Protein AF-A0AAW4XPS4-F1 (afdb_monomer)

Organism: Rhodococcus rhodochrous (NCBI:txid1829)

Foldseek 3Di:
DVVVVVVVVVPDDDLDDDPDEEEAEEECQEPPDHVVVVVVSVVSNVVVVHHYHYHYDYPAYPVVSVVVVD

Sequence (70 aa):
PRMYDLFREMMQVPVDGYDRPLRVVQSLSDTTVPVALTWAQLFDMRTRGTQFEYQELNGISHGQTTVASM

Solvent-accessible surface area (backbone atoms only — not comparable to full-atom values): 4297 Å² total; per-residue (Å²): 110,73,66,60,53,50,53,54,56,73,68,54,78,84,44,59,93,70,94,61,77,41,80,48,74,48,25,75,50,18,84,82,59,57,53,69,58,56,53,53,50,52,49,53,13,50,78,63,68,41,56,67,47,82,45,82,43,74,90,34,46,55,76,53,40,61,62,78,66,110

Mean predicted aligned error: 4.89 Å

Secondary structure (DSSP, 8-state):
-HHHHHHHHHTPPP-S--SS-EEEEEETT-SSS-HHHHHHHHHHHHHTT--EEEEEE-S--HHHHHHHT-

Radius of gyration: 14.3 Å; Cα contacts (8 Å, |Δi|>4): 75; chains: 1; bounding box: 25×37×36 Å

Structure (mmCIF, N/CA/C/O backbone):
data_AF-A0AAW4XPS4-F1
#
_entry.id   AF-A0AAW4XPS4-F1
#
loop_
_atom_site.group_PDB
_atom_site.id
_atom_site.type_symbol
_atom_site.label_atom_id
_atom_site.label_alt_id
_atom_site.label_comp_id
_atom_site.label_asym_id
_atom_site.label_entity_id
_atom_site.label_seq_id
_atom_site.pdbx_PDB_ins_code
_atom_site.Cartn_x
_atom_site.Cartn_y
_atom_site.Cartn_z
_atom_site.occupancy
_atom_site.B_iso_or_equiv
_atom_site.auth_seq_id
_atom_site.auth_comp_id
_atom_site.auth_asym_id
_atom_site.auth_atom_id
_atom_site.pdbx_PDB_model_num
ATOM 1 N N . PRO A 1 1 ? 6.032 -23.815 19.164 1.00 62.12 1 PRO A N 1
ATOM 2 C CA . PRO A 1 1 ? 4.688 -23.191 19.248 1.00 62.12 1 PRO A CA 1
ATOM 3 C C . PRO A 1 1 ? 4.758 -21.670 19.464 1.00 62.12 1 PRO A C 1
ATOM 5 O O . PRO A 1 1 ? 4.551 -20.954 18.500 1.00 62.12 1 PRO A O 1
ATOM 8 N N . ARG A 1 2 ? 5.201 -21.167 20.631 1.00 76.38 2 ARG A N 1
ATOM 9 C CA . ARG A 1 2 ? 5.176 -19.716 20.938 1.00 76.38 2 ARG A CA 1
ATOM 10 C C . ARG A 1 2 ? 5.980 -18.807 19.995 1.00 76.38 2 ARG A C 1
ATOM 12 O O . ARG A 1 2 ? 5.526 -17.716 19.689 1.00 76.38 2 ARG A O 1
ATOM 19 N N . MET A 1 3 ? 7.149 -19.243 19.514 1.00 80.19 3 MET A N 1
ATOM 20 C CA . MET A 1 3 ? 7.946 -18.433 18.573 1.00 80.19 3 MET A CA 1
ATOM 21 C C . MET A 1 3 ? 7.289 -18.323 17.192 1.00 80.19 3 MET A C 1
ATOM 23 O O . MET A 1 3 ? 7.374 -17.280 16.563 1.00 80.19 3 MET A O 1
ATOM 27 N N . TYR A 1 4 ? 6.619 -19.380 16.725 1.00 82.31 4 TYR A N 1
ATOM 28 C CA . TYR A 1 4 ? 5.950 -19.381 15.421 1.00 82.31 4 TYR A CA 1
ATOM 29 C C . TYR A 1 4 ? 4.744 -18.434 15.412 1.00 82.31 4 TYR A C 1
ATOM 31 O O . TYR A 1 4 ? 4.562 -17.686 14.456 1.00 82.31 4 TYR A O 1
ATOM 39 N N . ASP A 1 5 ? 3.975 -18.425 16.501 1.00 85.81 5 ASP A N 1
ATOM 40 C CA . ASP A 1 5 ? 2.831 -17.527 16.667 1.00 85.81 5 ASP A CA 1
ATOM 41 C C . ASP A 1 5 ? 3.282 -16.061 16.724 1.00 85.81 5 ASP A C 1
ATOM 43 O O . ASP A 1 5 ? 2.715 -15.227 16.023 1.00 85.81 5 ASP A O 1
ATOM 47 N N . LEU A 1 6 ? 4.370 -15.769 17.449 1.00 81.44 6 LEU A N 1
ATOM 48 C CA . LEU A 1 6 ? 4.975 -14.435 17.480 1.00 81.44 6 LEU A CA 1
ATOM 49 C C . LEU A 1 6 ? 5.451 -13.987 16.091 1.00 81.44 6 LEU A C 1
ATOM 51 O O . LEU A 1 6 ? 5.160 -12.873 15.675 1.00 81.44 6 LEU A O 1
ATOM 55 N N . PHE A 1 7 ? 6.151 -14.844 15.341 1.00 79.62 7 PHE A N 1
ATOM 56 C CA . PHE A 1 7 ? 6.575 -14.493 13.981 1.00 79.62 7 PHE A CA 1
ATOM 57 C C . PHE A 1 7 ? 5.384 -14.246 13.058 1.00 79.62 7 PHE A C 1
ATOM 59 O O . PHE A 1 7 ? 5.419 -13.330 12.241 1.00 79.62 7 PHE A O 1
ATOM 66 N N . ARG A 1 8 ? 4.314 -15.032 13.199 1.00 82.50 8 ARG A N 1
ATOM 67 C CA . ARG A 1 8 ? 3.078 -14.833 12.442 1.00 82.50 8 ARG A CA 1
ATOM 68 C C . ARG A 1 8 ? 2.406 -13.505 12.791 1.00 82.50 8 ARG A C 1
ATOM 70 O O . ARG A 1 8 ? 1.895 -12.851 11.889 1.00 82.50 8 ARG A O 1
ATOM 77 N N . GLU A 1 9 ? 2.415 -13.116 14.062 1.00 79.81 9 GLU A N 1
ATOM 78 C CA . GLU A 1 9 ? 1.903 -11.827 14.535 1.00 79.81 9 GLU A CA 1
ATOM 79 C C . GLU A 1 9 ? 2.745 -10.660 14.001 1.00 79.81 9 GLU A C 1
ATOM 81 O O . GLU A 1 9 ? 2.198 -9.720 13.433 1.00 79.81 9 GLU A O 1
ATOM 86 N N . MET A 1 10 ? 4.076 -10.768 14.059 1.00 76.88 10 MET A N 1
ATOM 87 C CA . MET A 1 10 ? 5.007 -9.768 13.516 1.00 76.88 10 MET A CA 1
ATOM 88 C C . MET A 1 10 ? 4.908 -9.597 11.994 1.00 76.88 10 MET A C 1
ATOM 90 O O . MET A 1 10 ? 5.266 -8.546 11.471 1.00 76.88 10 MET A O 1
ATOM 94 N N . MET A 1 11 ? 4.459 -10.629 11.279 1.00 81.06 11 MET A N 1
ATOM 95 C CA . MET A 1 11 ? 4.246 -10.589 9.830 1.00 81.06 11 MET A CA 1
ATOM 96 C C . MET A 1 11 ? 2.877 -10.015 9.441 1.00 81.06 11 MET A C 1
ATOM 98 O O . MET A 1 11 ? 2.604 -9.877 8.247 1.00 81.06 11 MET A O 1
ATOM 102 N N . GLN A 1 12 ? 1.995 -9.708 10.401 1.00 83.06 12 GLN A N 1
ATOM 103 C CA . GLN A 1 12 ? 0.726 -9.064 10.078 1.00 83.06 12 GLN A CA 1
ATOM 104 C C . GLN A 1 12 ? 0.947 -7.599 9.725 1.00 83.06 12 GLN A C 1
ATOM 106 O O . GLN A 1 12 ? 1.611 -6.851 10.440 1.00 83.06 12 GLN A O 1
ATOM 111 N N . VAL A 1 13 ? 0.348 -7.182 8.615 1.00 81.69 13 VAL A N 1
ATOM 112 C CA . VAL A 1 13 ? 0.298 -5.773 8.240 1.00 81.69 13 VAL A CA 1
ATOM 113 C C . VAL A 1 13 ? -0.818 -5.119 9.058 1.00 81.69 13 VAL A C 1
ATOM 115 O O . VAL A 1 13 ? -1.953 -5.604 9.007 1.00 81.69 13 VAL A O 1
ATOM 118 N N . PRO A 1 14 ? -0.537 -4.050 9.825 1.00 86.50 14 PRO A N 1
ATOM 119 C CA . PRO A 1 14 ? -1.570 -3.353 10.576 1.00 86.50 14 PRO A CA 1
ATOM 120 C C . PRO A 1 14 ? -2.606 -2.759 9.617 1.00 86.50 14 PRO A C 1
ATOM 122 O O . PRO A 1 14 ? -2.275 -2.163 8.591 1.00 86.50 14 PRO A O 1
ATOM 125 N N . VAL A 1 15 ? -3.876 -2.941 9.964 1.00 92.56 15 VAL A N 1
ATOM 126 C CA . VAL A 1 15 ? -5.035 -2.488 9.176 1.00 92.56 15 VAL A CA 1
ATOM 127 C C . VAL A 1 15 ? -5.978 -1.600 9.995 1.00 92.56 15 VAL A C 1
ATOM 129 O O . VAL A 1 15 ? -6.977 -1.111 9.475 1.00 92.56 15 VAL A O 1
ATOM 132 N N . ASP A 1 16 ? -5.657 -1.367 11.266 1.00 93.31 16 ASP A N 1
ATOM 133 C CA . ASP A 1 16 ? -6.387 -0.543 12.227 1.00 93.31 16 ASP A CA 1
ATOM 134 C C . ASP A 1 16 ? -5.427 0.101 13.246 1.00 93.31 16 ASP A C 1
ATOM 136 O O . ASP A 1 16 ? -4.206 0.038 13.096 1.00 93.31 16 ASP A O 1
ATOM 140 N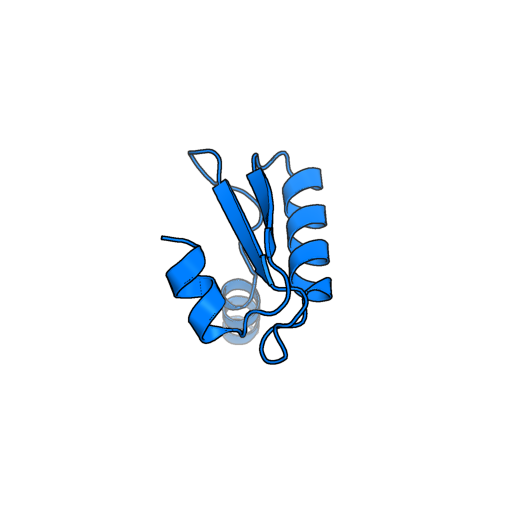 N . GLY A 1 17 ? -5.983 0.794 14.246 1.00 91.62 17 GLY A N 1
ATOM 141 C CA . GLY A 1 17 ? -5.210 1.401 15.338 1.00 91.62 17 GLY A CA 1
ATOM 142 C C . GLY A 1 17 ? -4.544 2.740 15.005 1.00 91.62 17 GLY A C 1
ATOM 143 O O . GLY A 1 17 ? -3.817 3.281 15.836 1.00 91.62 17 GLY A O 1
ATOM 144 N N . TYR A 1 18 ? -4.795 3.295 13.818 1.00 92.69 18 TYR A N 1
ATOM 145 C CA . TYR A 1 18 ? -4.280 4.603 13.418 1.00 92.69 18 TYR A CA 1
ATOM 146 C C . TYR A 1 18 ? -5.041 5.743 14.106 1.00 92.69 18 TYR A C 1
ATOM 148 O O . TYR A 1 18 ? -6.270 5.786 14.100 1.00 92.69 18 TYR A O 1
ATOM 156 N N . ASP A 1 19 ? -4.294 6.690 14.674 1.00 94.06 19 ASP A N 1
ATOM 157 C CA . ASP A 1 19 ? -4.801 7.867 15.393 1.00 94.06 19 ASP A CA 1
ATOM 158 C C . ASP A 1 19 ? -5.175 9.039 14.468 1.00 94.06 19 ASP A C 1
ATOM 160 O O . ASP A 1 19 ? -5.752 10.034 14.909 1.00 94.06 19 ASP A O 1
ATOM 164 N N . ARG A 1 20 ? -4.838 8.926 13.181 1.00 92.81 20 ARG A N 1
ATOM 165 C CA . ARG A 1 20 ? -5.001 9.963 12.161 1.00 92.81 20 ARG A CA 1
ATOM 166 C C . ARG A 1 20 ? -5.372 9.351 10.807 1.00 92.81 20 ARG A C 1
ATOM 168 O O . ARG A 1 20 ? -5.016 8.197 10.553 1.00 92.81 20 ARG A O 1
ATOM 175 N N . PRO A 1 21 ? -6.018 10.116 9.911 1.00 92.56 21 PRO A N 1
ATOM 176 C CA . PRO A 1 21 ? -6.230 9.685 8.536 1.00 92.56 21 PRO A CA 1
ATOM 177 C C . PRO A 1 21 ? -4.906 9.399 7.826 1.00 92.56 21 PRO A C 1
ATOM 179 O O . PRO A 1 21 ? -3.922 10.124 7.996 1.00 92.56 21 PRO A O 1
ATOM 182 N N . LEU A 1 22 ? -4.893 8.348 7.012 1.00 94.88 22 LEU A N 1
ATOM 183 C CA . LEU A 1 22 ? -3.737 7.970 6.206 1.00 94.88 22 LEU A CA 1
ATOM 184 C C . LEU A 1 22 ? -3.884 8.468 4.771 1.00 94.88 22 LEU A C 1
ATOM 186 O O . LEU A 1 22 ? -4.984 8.498 4.227 1.00 94.88 22 LEU A O 1
ATOM 190 N N . ARG A 1 23 ? -2.762 8.767 4.118 1.00 95.88 23 ARG A N 1
ATOM 191 C CA . ARG A 1 23 ? -2.703 8.830 2.656 1.00 95.88 23 ARG A CA 1
ATOM 192 C C . ARG A 1 23 ? -1.902 7.640 2.155 1.00 95.88 23 ARG A C 1
ATOM 194 O O . ARG A 1 23 ? -0.755 7.459 2.557 1.00 95.88 23 ARG A O 1
ATOM 201 N N . VAL A 1 24 ? -2.512 6.842 1.288 1.00 95.44 24 VAL A N 1
ATOM 202 C CA . VAL A 1 24 ? -1.892 5.676 0.657 1.00 95.44 24 VAL A CA 1
ATOM 203 C C . VAL A 1 24 ? -1.680 5.992 -0.814 1.00 95.44 24 VAL A C 1
ATOM 205 O O . VAL A 1 24 ? -2.637 6.260 -1.537 1.00 95.44 24 VAL A O 1
ATOM 208 N N . VAL A 1 25 ? -0.423 5.964 -1.250 1.00 96.56 25 VAL A N 1
ATOM 209 C CA . VAL A 1 25 ? -0.033 6.262 -2.630 1.00 96.56 25 VAL A CA 1
ATOM 210 C C . VAL A 1 25 ? 0.582 5.015 -3.248 1.00 96.56 25 VAL A C 1
ATOM 212 O O . VAL A 1 25 ? 1.468 4.413 -2.647 1.00 96.56 25 VAL A O 1
ATOM 215 N N . GLN A 1 26 ? 0.122 4.625 -4.436 1.00 96.56 26 GLN A N 1
ATOM 216 C CA . GLN A 1 26 ? 0.651 3.464 -5.154 1.00 96.56 26 GLN A CA 1
ATOM 217 C C . GLN A 1 26 ? 0.693 3.735 -6.654 1.00 96.56 26 GLN A C 1
ATOM 219 O O . GLN A 1 26 ? -0.267 4.259 -7.218 1.00 96.56 26 GLN A O 1
ATOM 224 N N . SER A 1 27 ? 1.780 3.337 -7.314 1.00 96.06 27 SER A N 1
ATOM 225 C CA . SER A 1 27 ? 1.844 3.361 -8.775 1.00 96.06 27 SER A CA 1
ATOM 226 C C . SER A 1 27 ? 1.292 2.073 -9.387 1.00 96.06 27 SER A C 1
ATOM 228 O O . SER A 1 27 ? 1.624 0.974 -8.935 1.00 96.06 27 SER A O 1
ATOM 230 N N . LEU A 1 28 ? 0.512 2.202 -10.465 1.00 95.69 28 LEU A N 1
ATOM 231 C CA . LEU A 1 28 ? 0.103 1.078 -11.318 1.00 95.69 28 LEU A CA 1
ATOM 232 C C . LEU A 1 28 ? 1.269 0.451 -12.085 1.00 95.69 28 LEU A C 1
ATOM 234 O O . LEU A 1 28 ? 1.188 -0.701 -12.499 1.00 95.69 28 LEU A O 1
ATOM 238 N N . SER A 1 29 ? 2.337 1.215 -12.311 1.00 94.94 29 SER A N 1
ATOM 239 C CA . SER A 1 29 ? 3.536 0.754 -13.019 1.00 94.94 29 SER A CA 1
ATOM 240 C C . SER A 1 29 ? 4.599 0.188 -12.071 1.00 94.94 29 SER A C 1
ATOM 242 O O . SER A 1 29 ? 5.719 -0.088 -12.501 1.00 94.94 29 SER A O 1
ATOM 244 N N . ASP A 1 30 ? 4.277 0.029 -10.785 1.00 93.81 30 ASP A N 1
ATOM 245 C CA . ASP A 1 30 ? 5.159 -0.604 -9.811 1.00 93.81 30 ASP A CA 1
ATOM 246 C C . ASP A 1 30 ? 5.267 -2.114 -10.082 1.00 93.81 30 ASP A C 1
ATOM 248 O O . ASP A 1 30 ? 4.313 -2.875 -9.925 1.00 93.81 30 ASP A O 1
ATOM 252 N N . THR A 1 31 ? 6.452 -2.548 -10.507 1.00 93.56 31 THR A N 1
ATOM 253 C CA . THR A 1 31 ? 6.766 -3.961 -10.761 1.00 93.56 31 THR A CA 1
ATOM 254 C C . THR A 1 31 ? 7.400 -4.663 -9.560 1.00 93.56 31 THR A C 1
ATOM 256 O O . THR A 1 31 ? 7.661 -5.861 -9.630 1.00 93.56 31 THR A O 1
ATOM 259 N N . THR A 1 32 ? 7.693 -3.932 -8.483 1.00 95.31 32 THR A N 1
ATOM 260 C CA . THR A 1 32 ? 8.295 -4.460 -7.252 1.00 95.31 32 THR A CA 1
ATOM 261 C C . THR A 1 32 ? 7.209 -4.844 -6.256 1.00 95.31 32 THR A C 1
ATOM 263 O O . THR A 1 32 ? 7.254 -5.927 -5.676 1.00 95.31 32 THR A O 1
ATOM 266 N N . VAL A 1 33 ? 6.220 -3.968 -6.075 1.00 90.69 33 VAL A N 1
ATOM 267 C CA . VAL A 1 33 ? 5.071 -4.182 -5.194 1.00 90.69 33 VAL A CA 1
ATOM 268 C C . VAL A 1 33 ? 3.797 -4.144 -6.040 1.00 90.69 33 VAL A C 1
ATOM 270 O O . VAL A 1 33 ? 3.373 -3.068 -6.461 1.00 90.69 33 VAL A O 1
ATOM 273 N N . PRO A 1 34 ? 3.166 -5.301 -6.313 1.00 91.19 34 PRO A N 1
ATOM 274 C CA . PRO A 1 34 ? 1.962 -5.352 -7.133 1.00 91.19 34 PRO A CA 1
ATOM 275 C C . PRO A 1 34 ? 0.79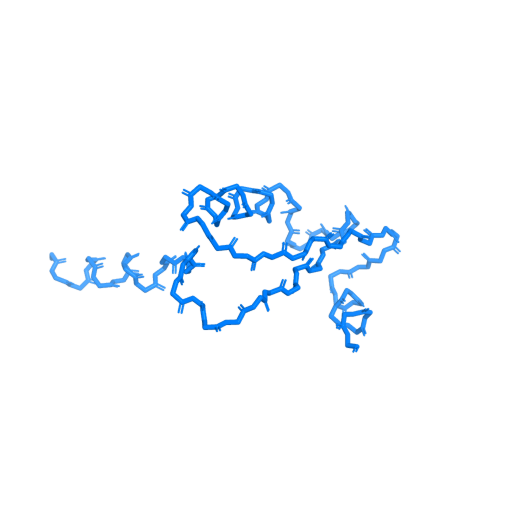3 -4.593 -6.496 1.00 91.19 34 PRO A C 1
ATOM 277 O O . PRO A 1 34 ? 0.404 -4.881 -5.362 1.00 91.19 34 PRO A O 1
ATOM 280 N N . VAL A 1 35 ? 0.158 -3.701 -7.264 1.00 94.38 35 VAL A N 1
ATOM 281 C CA . VAL A 1 35 ? -0.958 -2.854 -6.794 1.00 94.38 35 VAL A CA 1
ATOM 282 C C . VAL A 1 35 ? -2.139 -3.640 -6.207 1.00 94.38 35 VAL A C 1
ATOM 284 O O . VAL A 1 35 ? -2.809 -3.170 -5.289 1.00 94.38 35 VAL A O 1
ATOM 287 N N . ALA A 1 36 ? -2.358 -4.875 -6.665 1.00 94.44 36 ALA A N 1
ATOM 288 C CA . ALA A 1 36 ? -3.401 -5.745 -6.131 1.00 94.44 36 ALA A CA 1
ATOM 289 C C . ALA A 1 36 ? -3.243 -6.015 -4.621 1.00 94.44 36 ALA A C 1
ATOM 291 O O . ALA A 1 36 ? -4.244 -6.132 -3.916 1.00 94.44 36 ALA A O 1
ATOM 292 N N . LEU A 1 37 ? -2.005 -6.075 -4.110 1.00 93.00 37 LEU A N 1
ATOM 293 C CA . LEU A 1 37 ? -1.748 -6.257 -2.678 1.00 93.00 37 LEU A CA 1
ATOM 294 C C . LEU A 1 37 ? -2.122 -5.004 -1.881 1.00 93.00 37 LEU A C 1
ATOM 296 O O . LEU A 1 37 ? -2.724 -5.117 -0.814 1.00 93.00 37 LEU A O 1
ATOM 300 N N . THR A 1 38 ? -1.848 -3.818 -2.427 1.00 94.00 38 THR A N 1
ATOM 301 C CA . THR A 1 38 ? -2.296 -2.551 -1.840 1.00 94.00 38 THR A CA 1
ATOM 302 C C . THR A 1 38 ? -3.817 -2.508 -1.767 1.00 94.00 38 THR A C 1
ATOM 304 O O . THR A 1 38 ? -4.369 -2.195 -0.719 1.00 94.00 38 THR A O 1
ATOM 307 N N . TRP A 1 39 ? -4.524 -2.877 -2.838 1.00 95.75 39 TRP A N 1
ATOM 308 C CA . TRP A 1 39 ? -5.989 -2.905 -2.824 1.00 95.75 39 TRP A CA 1
ATOM 30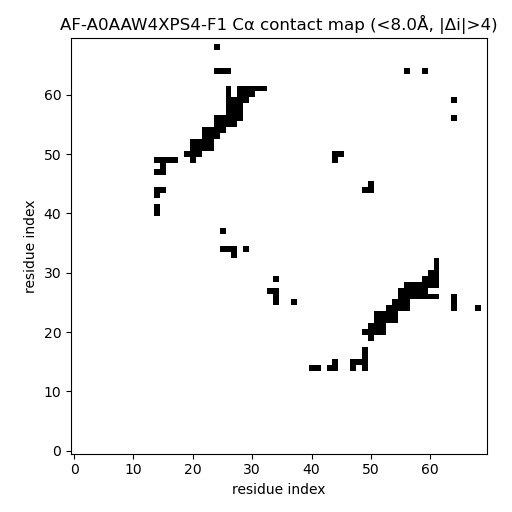9 C C . TRP A 1 39 ? -6.560 -3.885 -1.799 1.00 95.75 39 TRP A C 1
ATOM 311 O O . TRP A 1 39 ? -7.531 -3.544 -1.125 1.00 95.75 39 TRP A O 1
ATOM 321 N N . ALA A 1 40 ? -5.953 -5.065 -1.640 1.00 94.62 40 ALA A N 1
ATOM 322 C CA . ALA A 1 40 ? -6.350 -6.014 -0.602 1.00 94.62 40 ALA A CA 1
ATOM 323 C C . ALA A 1 40 ? -6.192 -5.410 0.806 1.00 94.62 40 ALA A C 1
ATOM 325 O O . ALA A 1 40 ? -7.123 -5.464 1.607 1.00 94.62 40 ALA A O 1
ATOM 326 N N . GLN A 1 41 ? -5.068 -4.741 1.078 1.00 94.12 41 GLN A N 1
ATOM 327 C CA . GLN A 1 41 ? -4.851 -4.046 2.349 1.00 94.12 41 GLN A CA 1
ATOM 328 C C . GLN A 1 41 ? -5.872 -2.918 2.572 1.00 94.12 41 GLN A C 1
ATOM 330 O O . GLN A 1 41 ? -6.431 -2.795 3.659 1.00 94.12 41 GLN A O 1
ATOM 335 N N . LEU A 1 42 ? -6.146 -2.105 1.547 1.00 96.00 42 LEU A N 1
ATOM 336 C CA . LEU A 1 42 ? -7.127 -1.019 1.628 1.00 96.00 42 LEU A CA 1
ATOM 337 C C . LEU A 1 42 ? -8.545 -1.538 1.879 1.00 96.00 42 LEU A C 1
ATOM 339 O O . LEU A 1 42 ? -9.315 -0.902 2.601 1.00 96.00 42 LEU A O 1
ATOM 343 N N . PHE A 1 43 ? -8.895 -2.688 1.300 1.00 96.69 43 PHE A N 1
ATOM 344 C CA . PHE A 1 43 ? -10.153 -3.361 1.589 1.00 96.69 43 PHE A CA 1
ATOM 345 C C . PHE A 1 43 ? -10.236 -3.728 3.074 1.00 96.69 43 PHE A C 1
ATOM 347 O O . PHE A 1 43 ? -11.177 -3.303 3.745 1.00 96.69 43 PHE A O 1
ATOM 354 N N . ASP A 1 44 ? -9.223 -4.409 3.613 1.00 95.62 44 ASP A N 1
ATOM 355 C CA . ASP A 1 44 ? -9.183 -4.791 5.028 1.00 95.62 44 ASP A CA 1
ATOM 356 C C . ASP A 1 44 ? -9.254 -3.565 5.950 1.00 95.62 44 ASP A C 1
ATOM 358 O O . ASP A 1 44 ? -10.089 -3.518 6.856 1.00 95.62 44 ASP A O 1
ATOM 362 N N . MET A 1 45 ? -8.471 -2.521 5.668 1.00 96.69 45 MET A N 1
ATOM 363 C CA . MET A 1 45 ? -8.513 -1.246 6.393 1.00 96.69 45 MET A CA 1
ATOM 364 C C . MET A 1 45 ? -9.916 -0.638 6.403 1.00 96.69 45 MET A C 1
ATOM 366 O O . MET A 1 45 ? -10.422 -0.236 7.453 1.00 96.69 45 MET A O 1
ATOM 370 N N . ARG A 1 46 ? -10.582 -0.620 5.243 1.00 96.06 46 ARG A N 1
ATOM 371 C CA . ARG A 1 46 ? -11.939 -0.083 5.115 1.00 96.06 46 ARG A CA 1
ATOM 372 C C . ARG A 1 46 ? -12.941 -0.887 5.934 1.00 96.06 46 ARG A C 1
ATOM 374 O O . ARG A 1 46 ? -13.787 -0.291 6.595 1.00 96.06 46 ARG A O 1
ATOM 381 N N . THR A 1 47 ? -12.840 -2.219 5.929 1.00 97.00 47 THR A N 1
ATOM 382 C CA . THR A 1 47 ? -13.734 -3.082 6.725 1.00 97.00 47 THR A CA 1
ATOM 383 C C . THR A 1 47 ? -13.568 -2.891 8.233 1.00 97.00 47 THR A C 1
ATOM 385 O O . THR A 1 47 ? -14.518 -3.121 8.977 1.00 97.00 47 THR A O 1
ATOM 388 N N . ARG A 1 48 ? -12.401 -2.416 8.687 1.00 95.38 48 ARG A N 1
ATOM 389 C CA . ARG A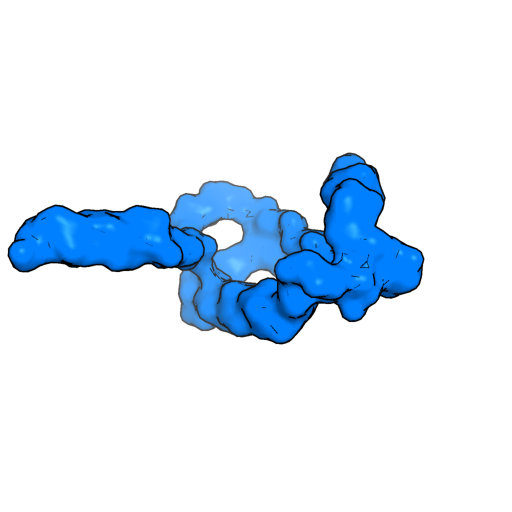 1 48 ? -12.116 -2.115 10.098 1.00 95.38 48 ARG A CA 1
ATOM 390 C C . ARG A 1 48 ? -12.356 -0.657 10.489 1.00 95.38 48 ARG A C 1
ATOM 392 O O . ARG A 1 48 ? -12.094 -0.276 11.624 1.00 95.38 48 ARG A O 1
ATOM 399 N N . GLY A 1 49 ? -12.875 0.157 9.569 1.00 95.00 49 GLY A N 1
ATOM 400 C CA . GLY A 1 49 ? -13.188 1.564 9.825 1.00 95.00 49 GLY A CA 1
ATOM 401 C C . GLY A 1 49 ? -11.978 2.499 9.803 1.00 95.00 49 GLY A C 1
ATOM 402 O O . GLY A 1 49 ? -12.103 3.657 10.201 1.00 95.00 49 GLY A O 1
ATOM 403 N N . THR A 1 50 ? -10.823 2.036 9.321 1.00 96.69 50 THR A N 1
ATOM 404 C CA . THR A 1 50 ? -9.636 2.879 9.162 1.00 96.69 50 THR A CA 1
ATOM 405 C C . THR A 1 50 ? -9.864 3.904 8.060 1.00 96.69 50 THR A C 1
ATOM 407 O O . THR A 1 50 ? -10.244 3.565 6.938 1.00 96.69 50 THR A O 1
ATOM 410 N N . GLN A 1 51 ? -9.615 5.173 8.380 1.00 95.88 51 GLN A N 1
ATOM 411 C CA . GLN A 1 51 ? -9.765 6.281 7.443 1.00 95.88 51 GLN A CA 1
ATOM 412 C C . GLN A 1 51 ? -8.507 6.436 6.591 1.00 95.88 51 GLN A C 1
ATOM 414 O O . GLN A 1 51 ? -7.400 6.573 7.119 1.00 95.88 51 GLN A O 1
ATOM 419 N N . PHE A 1 52 ? -8.680 6.455 5.272 1.00 96.56 52 PHE A N 1
ATOM 420 C CA . PHE A 1 52 ? -7.593 6.711 4.341 1.00 96.56 52 PHE A CA 1
ATOM 421 C C . PHE A 1 52 ? -8.070 7.416 3.070 1.00 96.56 52 PHE A C 1
ATOM 423 O O . PHE A 1 52 ? -9.208 7.242 2.629 1.00 96.56 52 PHE A O 1
ATOM 430 N N . GLU A 1 53 ? -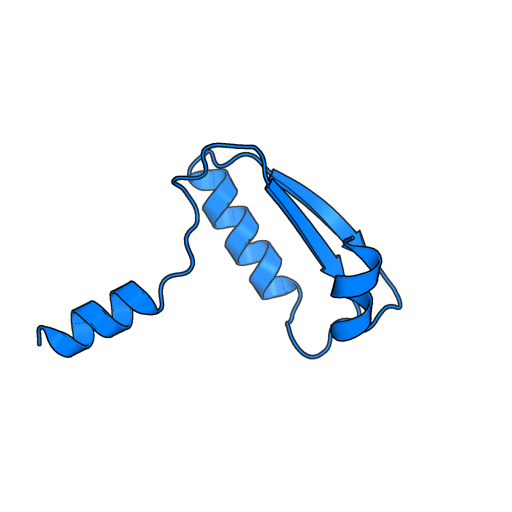7.154 8.149 2.449 1.00 97.12 53 GLU A N 1
ATOM 431 C CA . GLU A 1 53 ? -7.236 8.597 1.063 1.00 97.12 53 GLU A CA 1
ATOM 432 C C . GLU A 1 53 ? -6.323 7.725 0.202 1.00 97.12 53 GLU A C 1
ATOM 434 O O . GLU A 1 53 ? -5.161 7.501 0.550 1.00 97.12 53 GLU A O 1
ATOM 439 N N . TYR A 1 54 ? -6.843 7.228 -0.920 1.00 96.88 54 TYR A N 1
ATOM 440 C CA . TYR A 1 54 ? -6.062 6.457 -1.882 1.00 96.88 54 TYR A CA 1
ATOM 441 C C . TYR A 1 54 ? -5.743 7.306 -3.110 1.00 96.88 54 TYR A C 1
ATOM 443 O O . TYR A 1 54 ? -6.649 7.837 -3.752 1.00 96.88 54 TYR A O 1
ATOM 451 N N . GLN A 1 55 ? -4.457 7.407 -3.437 1.00 96.69 55 GLN A N 1
ATOM 452 C CA . GLN A 1 55 ? -3.952 8.093 -4.617 1.00 96.69 55 GLN A CA 1
ATOM 453 C C . GLN A 1 55 ? -3.202 7.104 -5.504 1.00 96.69 55 GLN A C 1
ATOM 455 O O . GLN A 1 55 ? -2.198 6.508 -5.112 1.00 96.69 55 GLN A O 1
ATOM 460 N N . GLU A 1 56 ? -3.668 6.979 -6.735 1.00 95.62 56 GLU A N 1
ATOM 461 C CA . GLU A 1 56 ? -3.014 6.167 -7.746 1.00 95.62 56 GLU A CA 1
ATOM 462 C C . GLU A 1 56 ? -2.097 7.035 -8.614 1.00 95.62 56 GLU A C 1
ATOM 464 O O . GLU A 1 56 ? -2.466 8.138 -9.026 1.00 95.62 56 GLU A O 1
ATOM 469 N N . LEU A 1 57 ? -0.893 6.537 -8.890 1.00 95.12 57 LEU A N 1
ATOM 470 C CA . LEU A 1 57 ? 0.044 7.124 -9.844 1.00 95.12 57 LEU A CA 1
ATOM 471 C C . LEU A 1 57 ? 0.194 6.200 -11.056 1.00 95.12 57 LEU A C 1
ATOM 473 O O . LEU A 1 57 ? 0.013 4.987 -10.962 1.00 95.12 57 LEU A O 1
ATOM 477 N N . ASN A 1 58 ? 0.560 6.761 -12.206 1.00 93.44 58 ASN A N 1
ATOM 478 C CA . ASN A 1 58 ? 0.764 5.991 -13.430 1.00 93.44 58 ASN A CA 1
ATOM 479 C C . ASN A 1 58 ? 2.071 6.400 -14.120 1.00 93.44 58 ASN A C 1
ATOM 481 O O . ASN A 1 58 ? 2.475 7.559 -14.047 1.00 93.44 58 ASN A O 1
ATOM 485 N N . GLY A 1 59 ? 2.732 5.449 -14.782 1.00 93.12 59 GLY A N 1
ATOM 486 C CA . GLY A 1 59 ? 3.972 5.662 -15.531 1.00 93.12 59 GLY A CA 1
ATOM 487 C C . GLY A 1 59 ? 5.220 5.857 -14.667 1.00 93.12 59 GLY A C 1
ATOM 488 O O . GLY A 1 59 ? 6.252 6.282 -15.182 1.00 93.12 59 GLY A O 1
ATOM 489 N N . ILE A 1 60 ? 5.140 5.572 -13.365 1.00 93.75 60 ILE A N 1
ATOM 490 C CA . ILE A 1 60 ? 6.205 5.837 -12.392 1.00 93.75 60 ILE A CA 1
ATOM 491 C C . ILE A 1 60 ? 6.632 4.528 -11.713 1.00 93.75 60 ILE A C 1
ATOM 493 O O . ILE A 1 60 ? 5.792 3.716 -11.335 1.00 93.75 60 ILE A O 1
ATOM 497 N N . SER A 1 61 ? 7.936 4.303 -1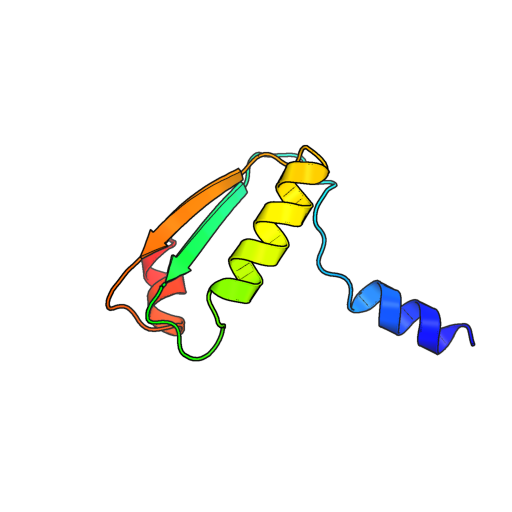1.554 1.00 92.56 61 SER A N 1
ATOM 498 C CA . SER A 1 61 ? 8.469 3.091 -10.908 1.00 92.56 61 SER A CA 1
ATOM 499 C C . SER A 1 61 ? 8.317 3.105 -9.378 1.00 92.56 61 SER A C 1
ATOM 501 O O . SER A 1 61 ? 8.016 4.139 -8.777 1.00 92.56 61 SER A O 1
ATOM 503 N N . HIS A 1 62 ? 8.592 1.968 -8.728 1.00 92.56 62 HIS A N 1
ATOM 504 C CA . HIS A 1 62 ? 8.551 1.816 -7.267 1.00 92.56 62 HIS A CA 1
ATOM 505 C C . HIS A 1 62 ? 9.286 2.943 -6.518 1.00 92.56 62 HIS A C 1
ATOM 507 O O . HIS A 1 62 ? 8.686 3.690 -5.751 1.00 92.56 62 HIS A O 1
ATOM 513 N N . GLY A 1 63 ? 10.583 3.135 -6.789 1.00 91.56 63 GLY A N 1
ATOM 514 C CA . GLY A 1 63 ? 11.388 4.130 -6.069 1.00 91.56 63 GLY A CA 1
ATOM 515 C C . GLY A 1 63 ? 10.959 5.574 -6.339 1.00 91.56 63 GLY A C 1
ATOM 516 O O . GLY A 1 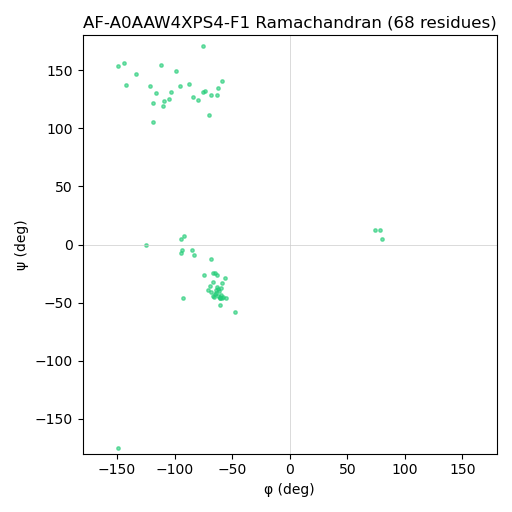63 ? 11.029 6.426 -5.455 1.00 91.56 63 GLY A O 1
ATOM 517 N N . GLN A 1 64 ? 10.464 5.854 -7.544 1.00 92.19 64 GLN A N 1
ATOM 518 C CA . GLN A 1 64 ? 9.948 7.177 -7.887 1.00 92.19 64 GLN A CA 1
ATOM 519 C C . GLN A 1 64 ? 8.580 7.451 -7.242 1.00 92.19 64 GLN A C 1
ATOM 521 O O . GLN A 1 64 ? 8.267 8.610 -6.986 1.00 92.19 64 GLN A O 1
ATOM 526 N N . THR A 1 65 ? 7.794 6.412 -6.934 1.00 92.06 65 THR A N 1
ATOM 527 C CA . THR A 1 65 ? 6.526 6.540 -6.194 1.00 92.06 65 THR A CA 1
ATOM 528 C C .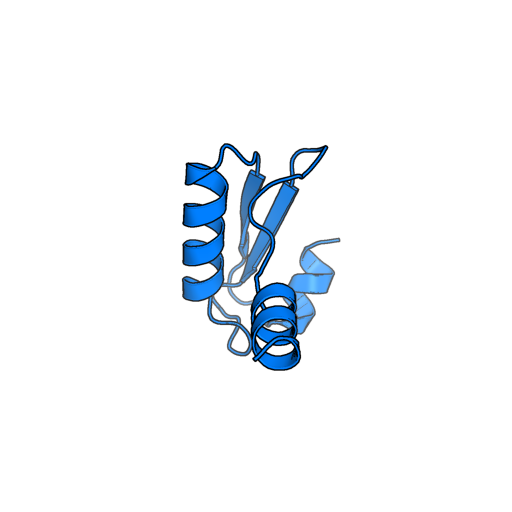 THR A 1 65 ? 6.779 7.150 -4.823 1.00 92.06 65 THR A C 1
ATOM 530 O O . THR A 1 65 ? 6.084 8.087 -4.448 1.00 92.06 65 THR A O 1
ATOM 533 N N .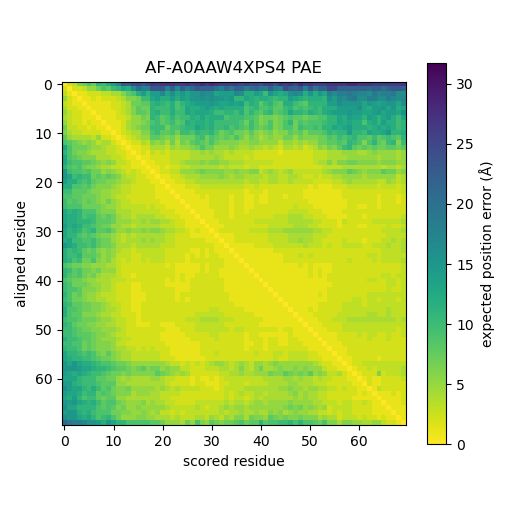 THR A 1 66 ? 7.826 6.712 -4.115 1.00 88.12 66 THR A N 1
ATOM 534 C CA . THR A 1 66 ? 8.224 7.295 -2.823 1.00 88.12 66 THR A CA 1
ATOM 535 C C . THR A 1 66 ? 8.514 8.790 -2.937 1.00 88.12 66 THR A C 1
ATOM 537 O O . THR A 1 66 ? 8.034 9.569 -2.120 1.00 88.12 66 THR A O 1
ATOM 540 N N . VAL A 1 67 ? 9.255 9.205 -3.970 1.00 90.56 67 VAL A N 1
ATOM 541 C CA . VAL A 1 67 ? 9.575 10.624 -4.205 1.00 90.56 67 VAL A CA 1
ATOM 542 C C . VAL A 1 67 ? 8.323 11.425 -4.561 1.00 90.56 67 VAL A C 1
ATOM 544 O O . VAL A 1 67 ? 8.117 12.495 -4.007 1.00 90.56 67 VAL A O 1
ATOM 547 N N . ALA A 1 68 ? 7.462 10.896 -5.433 1.00 88.19 68 ALA A N 1
ATOM 548 C CA . ALA A 1 68 ? 6.197 11.528 -5.819 1.00 88.19 68 ALA A CA 1
ATOM 549 C C . ALA A 1 68 ? 5.157 11.572 -4.682 1.00 88.19 68 ALA A C 1
ATOM 551 O O . ALA A 1 68 ? 4.134 12.245 -4.801 1.00 88.19 68 ALA A O 1
ATOM 552 N N . SER A 1 69 ? 5.401 10.828 -3.601 1.00 86.62 69 SER A N 1
ATOM 553 C CA . SER A 1 69 ? 4.541 10.764 -2.422 1.00 86.62 69 SER A CA 1
ATOM 554 C C . SER A 1 69 ? 4.955 11.732 -1.316 1.00 86.62 69 SER A C 1
ATOM 556 O O . SER A 1 69 ? 4.212 11.833 -0.345 1.00 86.62 69 SER A O 1
ATOM 558 N N . MET A 1 70 ? 6.096 12.421 -1.418 1.00 83.56 70 MET A N 1
ATOM 559 C CA . MET A 1 70 ? 6.478 13.493 -0.484 1.00 83.56 70 MET A CA 1
ATOM 560 C C . MET A 1 70 ? 5.850 14.821 -0.896 1.00 83.56 70 MET A C 1
ATOM 562 O O . MET A 1 70 ? 5.369 15.525 0.017 1.00 83.56 70 MET A O 1
#

pLDDT: mean 91.1, std 6.58, range [62.12, 97.12]

Nearest PDB structures (foldseek):
  5aoa-assembly1_A  TM=8.764E-01  e=6.026E-03  Thermogutta terrifontis
  5aob-assembly1_A  TM=8.765E-01  e=6.911E-03  Thermogutta terrifontis
  5ao9-assembly1_A  TM=8.772E-01  e=6.911E-03  Thermogutta terrifontis
  7bfr-assembly1_A  TM=8.746E-01  e=1.468E-02  Thermogutta terrifontis
  7bft-assembly1_A  TM=8.739E-01  e=2.540E-02  Thermogutta terrifontis